Protein AF-A0A7I9ZYL7-F1 (afdb_monomer)

Sequence (49 aa):
MATNPPSGDGHRNGAVRKRSQVFNPKTEQWVKRDKDTGRFIDVKQDGTP

Foldseek 3Di:
DDDDPPPPDPDDPDDDDQWDWDQDPVVLWIFIAGPPPRDTDDIPPVSDD

Structure (mmCIF, N/CA/C/O backbone):
data_AF-A0A7I9ZYL7-F1
#
_entry.id   AF-A0A7I9ZYL7-F1
#
loop_
_atom_site.group_PDB
_atom_site.id
_atom_site.type_symbol
_atom_site.label_atom_id
_atom_site.label_alt_id
_atom_site.label_comp_id
_atom_site.label_asym_id
_atom_site.label_entity_id
_atom_site.label_seq_id
_atom_site.pdbx_PDB_ins_code
_atom_site.Cartn_x
_atom_site.Cartn_y
_atom_site.Cartn_z
_atom_site.occupancy
_atom_site.B_iso_or_equiv
_atom_site.auth_seq_id
_atom_site.auth_comp_id
_atom_site.auth_asym_id
_atom_site.auth_atom_id
_atom_site.pdbx_PDB_model_num
ATOM 1 N N . MET A 1 1 ? 25.617 3.665 -30.289 1.00 46.72 1 MET A N 1
ATOM 2 C CA . MET A 1 1 ? 25.297 2.363 -29.665 1.00 46.72 1 MET A CA 1
ATOM 3 C C . MET A 1 1 ? 24.797 2.631 -28.258 1.00 46.72 1 MET A C 1
ATOM 5 O O . MET A 1 1 ? 25.462 3.376 -27.553 1.00 46.72 1 MET A O 1
ATOM 9 N N . ALA A 1 2 ? 23.629 2.116 -27.874 1.00 38.28 2 ALA A N 1
ATOM 10 C CA . ALA A 1 2 ? 23.122 2.268 -26.512 1.00 38.28 2 ALA A CA 1
ATOM 11 C C . ALA A 1 2 ? 23.683 1.129 -25.651 1.00 38.28 2 ALA A C 1
ATOM 13 O O . ALA A 1 2 ? 23.271 -0.020 -25.788 1.00 38.28 2 ALA A O 1
ATOM 14 N N . THR A 1 3 ? 24.665 1.431 -24.807 1.00 49.22 3 THR A N 1
ATOM 15 C CA . THR A 1 3 ? 25.115 0.527 -23.749 1.00 49.22 3 THR A CA 1
ATOM 16 C C . THR A 1 3 ? 24.058 0.539 -22.652 1.00 49.22 3 THR A C 1
ATOM 18 O O . THR A 1 3 ? 23.843 1.566 -22.017 1.00 49.22 3 THR A O 1
ATOM 21 N N . ASN A 1 4 ? 23.361 -0.582 -22.457 1.00 54.88 4 ASN A N 1
ATOM 22 C CA . ASN A 1 4 ? 22.446 -0.761 -21.333 1.00 54.88 4 ASN A CA 1
ATOM 23 C C . ASN A 1 4 ? 23.286 -1.270 -20.145 1.00 54.88 4 ASN A C 1
ATOM 25 O O . ASN A 1 4 ? 23.666 -2.445 -20.160 1.00 54.88 4 ASN A O 1
ATOM 29 N N . PRO A 1 5 ? 23.681 -0.422 -19.174 1.00 57.28 5 PRO A N 1
ATOM 30 C CA . PRO A 1 5 ? 24.381 -0.902 -17.987 1.00 57.28 5 PRO A CA 1
ATOM 31 C C . PRO A 1 5 ? 23.497 -1.923 -17.254 1.00 57.28 5 PRO A C 1
ATOM 33 O O . PRO A 1 5 ? 22.267 -1.833 -17.344 1.00 57.28 5 PRO A O 1
ATOM 36 N N . PRO A 1 6 ? 24.082 -2.903 -16.541 1.00 59.97 6 PRO A N 1
ATOM 37 C CA . PRO A 1 6 ? 23.291 -3.843 -15.763 1.00 59.97 6 PRO A CA 1
ATOM 38 C C . PRO A 1 6 ? 22.444 -3.028 -14.789 1.00 59.97 6 PRO A C 1
ATOM 40 O O . PRO A 1 6 ? 22.974 -2.190 -14.060 1.00 59.97 6 PRO A O 1
ATOM 43 N N . SER A 1 7 ? 21.127 -3.223 -14.829 1.00 57.84 7 SER A N 1
ATOM 44 C CA . SER A 1 7 ? 20.183 -2.611 -13.898 1.00 57.84 7 SER A CA 1
ATOM 45 C C . SER A 1 7 ? 20.518 -3.105 -12.491 1.00 57.84 7 SER A C 1
ATOM 47 O O . SER A 1 7 ? 20.069 -4.170 -12.070 1.00 57.84 7 SER A O 1
ATOM 49 N N . GLY A 1 8 ? 21.424 -2.383 -11.837 1.00 59.03 8 GLY A N 1
ATOM 50 C CA . GLY A 1 8 ? 22.006 -2.725 -10.554 1.00 59.03 8 GLY A CA 1
ATOM 51 C C . GLY A 1 8 ? 21.046 -2.424 -9.417 1.00 59.03 8 GLY A C 1
ATOM 52 O O . GLY A 1 8 ? 20.384 -1.396 -9.455 1.00 59.03 8 GLY A O 1
ATOM 53 N N . ASP A 1 9 ? 21.075 -3.340 -8.442 1.00 59.69 9 ASP A N 1
ATOM 54 C CA . ASP A 1 9 ? 20.447 -3.376 -7.111 1.00 59.69 9 ASP A CA 1
ATOM 55 C C . ASP A 1 9 ? 19.085 -4.077 -6.941 1.00 59.69 9 ASP A C 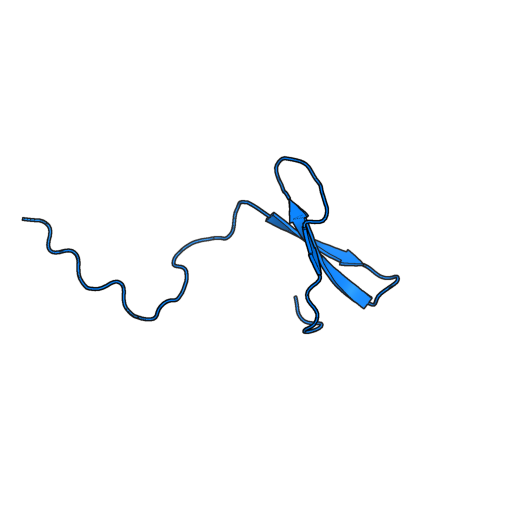1
ATOM 57 O O . ASP A 1 9 ? 18.700 -4.377 -5.814 1.00 59.69 9 ASP A O 1
ATOM 61 N N . GLY A 1 10 ? 18.398 -4.462 -8.021 1.00 59.31 10 GLY A N 1
ATOM 62 C CA . GLY A 1 10 ? 17.137 -5.213 -7.915 1.00 59.31 10 GLY A CA 1
ATOM 63 C C . GLY A 1 10 ? 15.978 -4.409 -7.311 1.00 59.31 10 GLY A C 1
ATOM 64 O O . GLY A 1 10 ? 14.895 -4.959 -7.089 1.00 59.31 10 GLY A O 1
ATOM 65 N N . HIS A 1 11 ? 16.161 -3.106 -7.087 1.00 58.97 11 HIS A N 1
ATOM 66 C CA . HIS A 1 11 ? 15.102 -2.230 -6.624 1.00 58.97 11 HIS A CA 1
ATOM 67 C C . HIS A 1 11 ? 14.295 -1.678 -7.802 1.00 58.97 11 HIS A C 1
ATOM 69 O O . HIS A 1 11 ? 14.769 -1.472 -8.923 1.00 58.97 11 HIS A O 1
ATOM 75 N N . ARG A 1 12 ? 13.000 -1.453 -7.561 1.00 64.94 12 ARG A N 1
ATOM 76 C CA . ARG A 1 12 ? 12.107 -0.895 -8.576 1.00 64.94 12 ARG A CA 1
ATOM 77 C C . ARG A 1 12 ? 12.367 0.605 -8.701 1.00 64.94 12 ARG A C 1
ATOM 79 O O . ARG A 1 12 ? 11.925 1.381 -7.860 1.00 64.94 12 ARG A O 1
ATOM 86 N N . ASN A 1 13 ? 12.975 1.010 -9.808 1.00 56.59 13 ASN A N 1
ATOM 87 C CA . ASN A 1 13 ? 13.090 2.416 -10.178 1.00 56.59 13 ASN A CA 1
ATOM 88 C C . ASN A 1 13 ? 11.755 2.923 -10.750 1.00 56.59 13 ASN A C 1
ATOM 90 O O . ASN A 1 13 ? 11.381 2.596 -11.876 1.00 56.59 13 ASN A O 1
ATOM 94 N N . GLY A 1 14 ? 11.010 3.696 -9.954 1.00 64.88 14 GLY A N 1
ATOM 95 C CA . GLY A 1 14 ? 9.802 4.401 -10.393 1.00 64.88 14 GLY A CA 1
ATOM 96 C C . GLY A 1 14 ? 8.618 4.327 -9.425 1.00 64.88 14 GLY A C 1
ATOM 97 O O . GLY A 1 14 ? 8.475 3.395 -8.635 1.00 64.88 14 GLY A O 1
ATOM 98 N N . ALA A 1 15 ? 7.730 5.322 -9.513 1.00 64.31 15 ALA A N 1
ATOM 99 C CA . ALA A 1 15 ? 6.551 5.422 -8.657 1.00 64.31 15 ALA A CA 1
ATOM 100 C C . ALA A 1 15 ? 5.579 4.246 -8.867 1.00 64.31 15 ALA A C 1
ATOM 102 O O . ALA A 1 15 ? 5.199 3.909 -9.992 1.00 64.31 15 ALA A O 1
ATOM 103 N N . VAL A 1 16 ? 5.104 3.657 -7.771 1.00 67.75 16 VAL A N 1
ATOM 104 C CA . VAL A 1 16 ? 4.045 2.645 -7.799 1.00 67.75 16 VAL A CA 1
ATOM 105 C C . VAL A 1 16 ? 2.711 3.332 -8.105 1.00 67.75 16 VAL A C 1
ATOM 107 O O . VAL A 1 16 ? 2.140 3.992 -7.248 1.00 67.75 16 VAL A O 1
ATOM 110 N N . ARG A 1 17 ? 2.201 3.180 -9.335 1.00 71.31 17 ARG A N 1
ATOM 111 C CA . ARG A 1 17 ? 0.976 3.875 -9.795 1.00 71.31 17 ARG A CA 1
ATOM 112 C C . ARG A 1 17 ? -0.277 2.998 -9.903 1.00 71.31 17 ARG A C 1
ATOM 114 O O . ARG A 1 17 ? -1.370 3.538 -10.033 1.00 71.31 17 ARG A O 1
ATOM 121 N N . LYS A 1 18 ? -0.126 1.669 -9.865 1.00 74.25 18 LYS A N 1
ATOM 122 C CA . LYS A 1 18 ? -1.213 0.700 -10.128 1.00 74.25 18 LYS A CA 1
ATOM 123 C C . LYS A 1 18 ? -1.994 0.249 -8.886 1.00 74.25 18 LYS A C 1
ATOM 125 O O . LYS A 1 18 ? -2.939 -0.516 -9.002 1.00 74.25 18 LYS A O 1
ATOM 130 N N . ARG A 1 19 ? -1.609 0.701 -7.693 1.00 79.19 19 ARG A N 1
ATOM 131 C CA . ARG A 1 19 ? -2.300 0.362 -6.44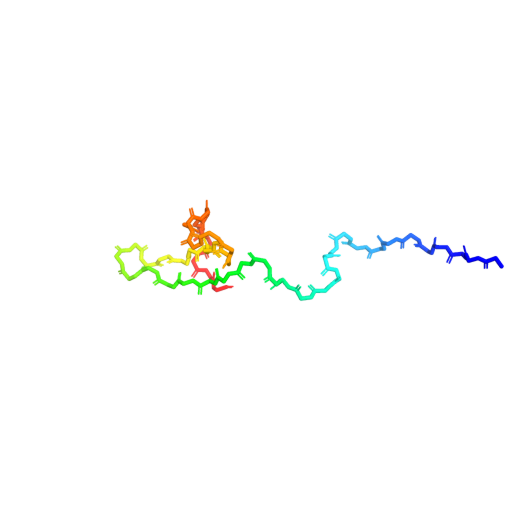2 1.00 79.19 19 ARG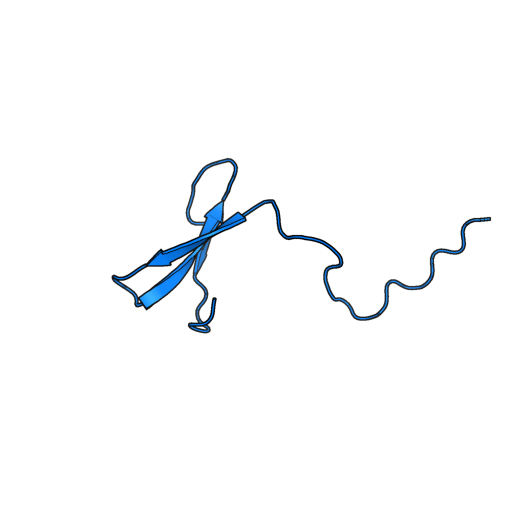 A CA 1
ATOM 132 C C . ARG A 1 19 ? -2.314 1.552 -5.500 1.00 79.19 19 ARG A C 1
ATOM 134 O O . ARG A 1 19 ? -1.367 2.337 -5.503 1.00 79.19 19 ARG A O 1
ATOM 141 N N . SER A 1 20 ? -3.361 1.652 -4.698 1.00 82.44 20 SER A N 1
ATOM 142 C CA . SER A 1 20 ? -3.427 2.537 -3.539 1.00 82.44 20 SER A CA 1
ATOM 143 C C . SER A 1 20 ? -3.369 1.712 -2.260 1.00 82.44 20 SER A C 1
ATOM 145 O O . SER A 1 20 ? -3.560 0.496 -2.271 1.00 82.44 20 SER A O 1
ATOM 147 N N . GLN A 1 21 ? -3.055 2.366 -1.153 1.00 84.69 21 GLN A N 1
ATOM 148 C CA . GLN A 1 21 ? -2.977 1.737 0.154 1.00 84.69 21 GLN A CA 1
ATOM 149 C C . GLN A 1 21 ? -4.030 2.337 1.073 1.00 84.69 21 GLN A C 1
ATOM 151 O O . GLN A 1 21 ? -4.231 3.550 1.080 1.00 84.69 21 GLN A O 1
ATOM 156 N N . VAL A 1 22 ? -4.718 1.474 1.816 1.00 85.50 22 VAL A N 1
ATOM 157 C CA . VAL A 1 22 ? -5.807 1.847 2.719 1.00 85.50 22 VAL A CA 1
ATOM 158 C C . VAL A 1 22 ? -5.597 1.141 4.054 1.00 85.50 22 VAL A C 1
ATOM 160 O O . VAL A 1 22 ? -5.288 -0.050 4.080 1.00 85.50 22 VAL A O 1
ATOM 163 N N . PHE A 1 23 ? -5.750 1.866 5.160 1.00 87.56 23 PHE A N 1
ATOM 164 C CA . PHE A 1 23 ? -5.694 1.285 6.499 1.00 87.56 23 PHE A CA 1
ATOM 165 C C . PHE A 1 23 ? -7.027 0.615 6.842 1.00 87.56 23 PHE A C 1
ATOM 167 O O . PHE A 1 23 ? -8.087 1.227 6.693 1.00 87.56 23 PHE A O 1
ATOM 174 N N . ASN A 1 24 ? -6.980 -0.637 7.298 1.00 85.69 24 ASN A N 1
ATOM 175 C CA . ASN A 1 24 ? -8.142 -1.351 7.808 1.00 85.69 24 ASN A CA 1
ATOM 176 C C . ASN A 1 24 ? -8.154 -1.288 9.346 1.00 85.69 24 ASN A C 1
ATOM 178 O O . ASN A 1 24 ? -7.396 -2.025 9.978 1.00 85.69 24 ASN A O 1
ATOM 182 N N . PRO A 1 25 ? -9.040 -0.485 9.968 1.00 88.75 25 PRO A N 1
ATOM 183 C CA . PRO A 1 25 ? -9.078 -0.326 11.421 1.00 88.75 25 PRO A CA 1
ATOM 184 C C . PRO A 1 25 ? -9.581 -1.571 12.162 1.00 88.75 25 PRO A C 1
ATOM 186 O O . PRO A 1 25 ? -9.410 -1.660 13.368 1.00 88.75 25 PRO A O 1
ATOM 189 N N . LYS A 1 26 ? -10.201 -2.542 11.475 1.00 87.25 26 LYS A N 1
ATOM 190 C CA . LYS A 1 26 ? -10.682 -3.778 12.118 1.00 87.25 26 LYS A CA 1
ATOM 191 C C . LYS A 1 26 ? -9.569 -4.783 12.387 1.00 87.25 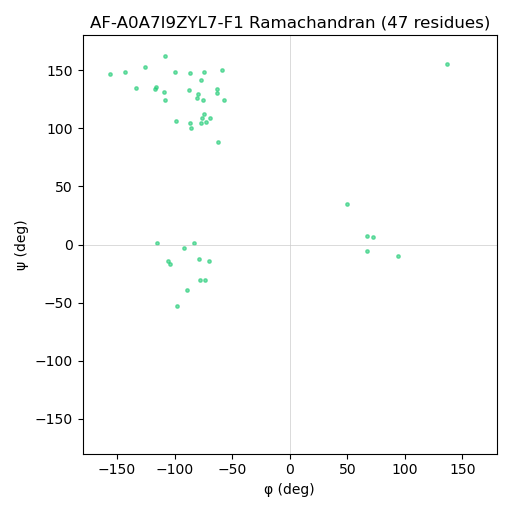26 LYS A C 1
ATOM 193 O O . LYS A 1 26 ? -9.688 -5.591 13.297 1.00 87.25 26 LYS A O 1
ATOM 198 N N . THR A 1 27 ? -8.542 -4.779 11.545 1.00 85.81 27 THR A N 1
ATOM 199 C CA . THR A 1 27 ? -7.410 -5.713 11.625 1.00 85.81 27 THR A CA 1
ATOM 200 C C . THR A 1 27 ? -6.101 -4.995 11.922 1.00 85.81 27 THR A C 1
ATOM 202 O O . THR A 1 27 ? -5.060 -5.642 11.922 1.00 85.81 27 THR A O 1
ATOM 205 N N . GLU A 1 28 ? -6.157 -3.669 12.087 1.00 86.31 28 GLU A N 1
ATOM 206 C CA . GLU A 1 28 ? -5.017 -2.768 12.289 1.00 86.31 28 GLU A CA 1
ATOM 207 C C . GLU A 1 28 ? -3.900 -2.969 11.253 1.00 86.31 28 GLU A C 1
ATOM 209 O O . GLU A 1 28 ? -2.713 -2.839 11.536 1.00 86.31 28 GLU A O 1
ATOM 214 N N . GLN A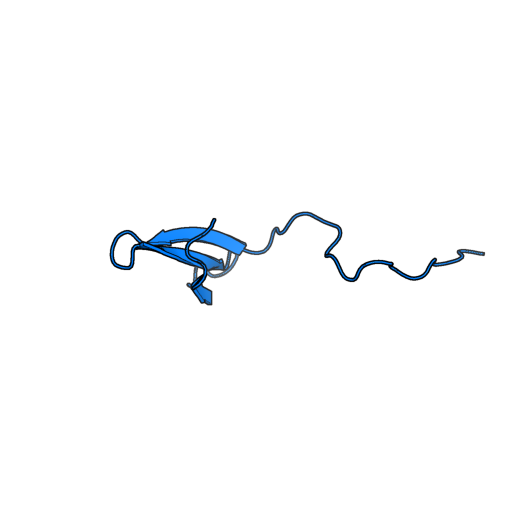 1 29 ? -4.288 -3.297 10.017 1.00 86.31 29 GLN A N 1
ATOM 215 C CA . GLN A 1 29 ? -3.363 -3.656 8.943 1.00 86.31 29 GLN A CA 1
ATOM 216 C C . GLN A 1 29 ? -3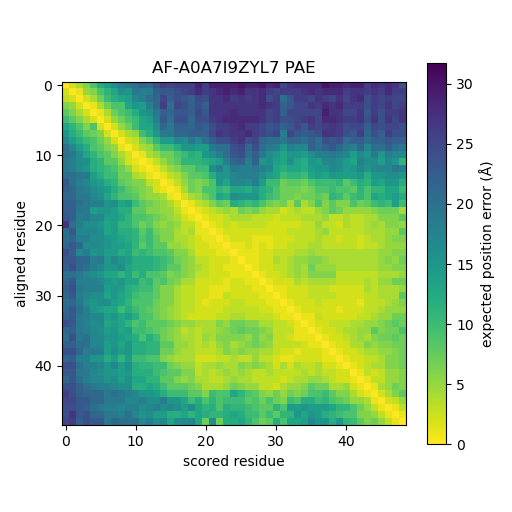.583 -2.796 7.710 1.00 86.31 29 GLN A C 1
ATOM 218 O O . GLN A 1 29 ? -4.688 -2.333 7.413 1.00 86.31 29 GLN A O 1
ATOM 223 N N . TRP A 1 30 ? -2.511 -2.629 6.947 1.00 86.06 30 TRP A N 1
ATOM 224 C CA . TRP A 1 30 ? -2.559 -1.932 5.678 1.00 86.06 30 TRP A CA 1
ATOM 225 C C . TRP A 1 30 ? -2.921 -2.881 4.544 1.00 86.06 30 TRP A C 1
ATOM 227 O O . TRP A 1 30 ? -2.333 -3.947 4.386 1.00 86.06 30 TRP A O 1
ATOM 237 N N . VAL A 1 31 ? -3.863 -2.469 3.704 1.00 87.75 31 VAL A N 1
ATOM 238 C CA . VAL A 1 31 ? -4.336 -3.260 2.570 1.00 87.75 31 VAL A CA 1
ATOM 239 C C . VAL A 1 31 ? -4.030 -2.527 1.272 1.00 87.75 31 VAL A C 1
ATOM 241 O O . VAL A 1 31 ? -4.287 -1.329 1.127 1.00 87.75 31 VAL A O 1
ATOM 244 N N . LYS A 1 32 ? -3.484 -3.259 0.302 1.00 88.94 32 LYS A N 1
ATOM 245 C CA . LYS A 1 32 ? -3.290 -2.792 -1.071 1.00 88.94 32 LYS A CA 1
ATOM 246 C C . LYS A 1 32 ? -4.612 -2.934 -1.819 1.00 88.94 32 LYS A C 1
ATOM 248 O O . LYS A 1 32 ? -5.183 -4.023 -1.890 1.00 88.94 32 LYS A O 1
ATOM 253 N N . ARG A 1 33 ? -5.072 -1.839 -2.412 1.00 87.88 33 ARG A N 1
ATOM 254 C CA . ARG A 1 33 ? -6.259 -1.777 -3.261 1.00 87.88 33 ARG A CA 1
ATOM 255 C C . ARG A 1 33 ? -5.844 -1.561 -4.710 1.00 87.88 33 ARG A C 1
ATOM 257 O O . ARG A 1 33 ? -5.034 -0.683 -5.011 1.00 87.88 33 ARG A O 1
ATOM 264 N N . ASP A 1 34 ? -6.400 -2.367 -5.600 1.00 84.44 34 ASP A N 1
ATOM 265 C CA . ASP A 1 34 ? -6.237 -2.211 -7.038 1.00 84.44 34 ASP A CA 1
ATOM 266 C C . ASP A 1 34 ? -6.846 -0.881 -7.489 1.00 84.44 34 ASP A C 1
ATOM 268 O O . ASP A 1 34 ? -7.978 -0.560 -7.119 1.00 84.44 34 ASP A O 1
ATOM 272 N N . LYS A 1 35 ? -6.101 -0.085 -8.261 1.00 80.94 35 LYS A N 1
ATOM 273 C CA . LYS A 1 35 ? -6.583 1.239 -8.673 1.00 80.94 35 LYS A CA 1
ATOM 274 C C . LYS A 1 35 ? -7.674 1.153 -9.746 1.00 80.94 35 LYS A C 1
ATOM 276 O O . LYS A 1 35 ? -8.543 2.020 -9.774 1.00 80.94 35 LYS A O 1
ATOM 281 N N . ASP A 1 36 ? -7.636 0.123 -10.586 1.00 83.19 36 ASP A N 1
ATOM 282 C CA . ASP A 1 36 ? -8.472 0.025 -11.784 1.00 83.19 36 ASP A CA 1
ATOM 283 C C . ASP A 1 36 ? -9.814 -0.663 -11.481 1.00 83.19 36 ASP A C 1
ATOM 285 O O . ASP A 1 36 ? -10.868 -0.241 -11.947 1.00 83.19 36 ASP A O 1
ATOM 289 N N . THR A 1 37 ? -9.791 -1.697 -10.639 1.00 85.75 37 THR A N 1
ATOM 290 C CA . THR A 1 37 ? -10.964 -2.494 -10.243 1.00 85.75 37 THR A CA 1
ATOM 291 C C . THR A 1 37 ? -11.472 -2.170 -8.840 1.00 85.75 37 THR A C 1
ATOM 293 O O . THR A 1 37 ? -12.584 -2.553 -8.478 1.00 85.75 37 THR A O 1
ATOM 296 N N . GLY A 1 38 ? -10.662 -1.5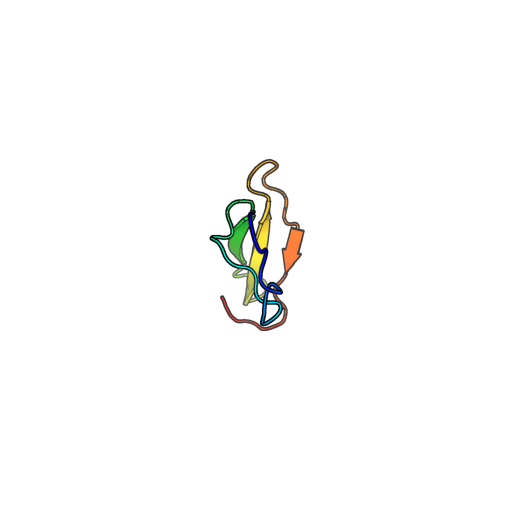04 -8.009 1.00 81.94 38 GLY A N 1
ATOM 297 C CA . GLY A 1 38 ? -11.006 -1.183 -6.627 1.00 81.94 38 GLY A CA 1
ATOM 298 C C . GLY A 1 38 ? -10.990 -2.374 -5.664 1.00 81.94 38 GLY A C 1
ATOM 299 O O . GLY A 1 38 ? -11.390 -2.197 -4.511 1.00 81.94 38 GLY A O 1
ATOM 300 N N . ARG A 1 39 ? -10.552 -3.560 -6.102 1.00 85.69 39 ARG A N 1
ATOM 301 C CA . ARG A 1 39 ? -10.501 -4.781 -5.285 1.00 85.69 39 ARG A CA 1
ATOM 302 C C . ARG A 1 39 ? -9.355 -4.735 -4.276 1.00 85.69 39 ARG A C 1
ATOM 304 O O . ARG A 1 39 ? -8.301 -4.165 -4.552 1.00 85.69 39 ARG A O 1
ATOM 311 N N . PHE A 1 40 ? -9.540 -5.361 -3.117 1.00 86.56 40 PHE A N 1
ATOM 312 C CA . PHE A 1 40 ? -8.443 -5.605 -2.181 1.00 86.56 40 PHE A CA 1
ATOM 313 C C . PHE A 1 40 ? -7.584 -6.750 -2.713 1.00 86.56 40 PHE A C 1
ATOM 315 O O . PHE A 1 40 ? -8.111 -7.814 -3.028 1.00 86.56 40 PHE A O 1
ATOM 322 N N . ILE A 1 41 ? -6.286 -6.504 -2.871 1.00 85.06 41 ILE A N 1
ATOM 323 C CA . ILE A 1 41 ? -5.360 -7.467 -3.474 1.00 85.06 41 ILE A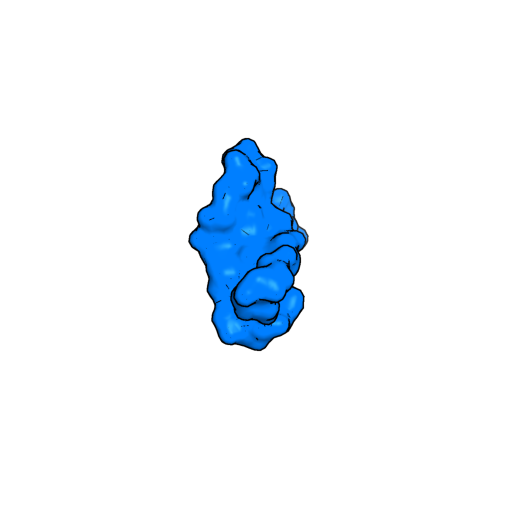 CA 1
ATOM 324 C C . ILE A 1 41 ? -4.626 -8.235 -2.382 1.00 85.06 41 ILE A C 1
ATOM 326 O O . ILE A 1 41 ? -4.577 -9.457 -2.409 1.00 85.06 41 ILE A O 1
ATOM 330 N N . ASP A 1 42 ? -4.012 -7.505 -1.454 1.00 83.06 42 ASP A N 1
ATOM 331 C CA . ASP A 1 42 ? -3.045 -8.080 -0.530 1.00 83.06 42 ASP A CA 1
ATOM 332 C C . ASP A 1 42 ? -2.941 -7.236 0.741 1.00 83.06 42 ASP A C 1
ATOM 334 O O . ASP A 1 42 ? -3.075 -6.007 0.697 1.00 83.06 42 ASP A O 1
ATOM 338 N N . VAL A 1 43 ? -2.698 -7.902 1.864 1.00 81.31 43 VAL A N 1
ATOM 339 C CA . VAL A 1 43 ? -2.610 -7.294 3.190 1.00 81.31 43 VAL A CA 1
ATOM 340 C C . VAL A 1 43 ? -1.156 -7.308 3.635 1.00 81.31 43 VAL A C 1
ATOM 342 O O . VAL A 1 43 ? -0.513 -8.353 3.683 1.00 81.31 43 VAL A O 1
ATOM 345 N N . LYS A 1 44 ? -0.630 -6.134 3.975 1.00 76.19 44 LYS A N 1
ATOM 346 C CA . LYS A 1 44 ? 0.695 -5.989 4.569 1.00 76.19 44 LYS A CA 1
ATOM 347 C C . LYS A 1 44 ? 0.684 -6.562 5.987 1.00 76.19 44 LYS A C 1
ATOM 349 O O . LYS A 1 44 ? 0.087 -5.984 6.892 1.00 76.19 44 LYS A O 1
ATOM 354 N N . GLN A 1 45 ? 1.355 -7.699 6.152 1.00 72.62 45 GLN A N 1
ATOM 355 C CA . GLN A 1 45 ? 1.524 -8.384 7.438 1.00 72.62 45 GLN A CA 1
ATOM 356 C C . GLN A 1 45 ? 2.613 -7.744 8.317 1.00 72.62 45 GLN A C 1
ATOM 358 O O . GLN A 1 45 ? 2.709 -8.055 9.497 1.00 72.62 45 GLN A O 1
ATOM 363 N N . ASP A 1 46 ? 3.430 -6.846 7.761 1.00 74.56 46 ASP A N 1
ATOM 364 C CA . ASP A 1 46 ? 4.522 -6.156 8.457 1.00 74.56 46 ASP A CA 1
ATOM 365 C C . ASP A 1 46 ? 4.058 -4.925 9.257 1.00 74.56 46 ASP A C 1
ATOM 367 O O . ASP A 1 46 ? 4.883 -4.245 9.860 1.00 74.56 46 ASP A O 1
ATOM 371 N N . GLY A 1 47 ? 2.754 -4.616 9.268 1.00 60.53 47 GLY A N 1
ATOM 372 C CA . GLY A 1 47 ? 2.151 -3.540 10.070 1.00 60.53 47 GLY A CA 1
ATOM 373 C C . GLY A 1 47 ? 2.555 -2.115 9.666 1.00 60.53 47 GLY A C 1
ATOM 374 O O . GLY A 1 47 ? 2.000 -1.145 10.182 1.00 60.53 47 GLY A O 1
ATOM 375 N N . THR A 1 48 ? 3.479 -1.959 8.718 1.00 65.56 48 THR A N 1
ATOM 376 C CA . THR A 1 48 ? 4.009 -0.659 8.299 1.00 65.56 48 THR A CA 1
ATOM 377 C C . THR A 1 48 ? 3.341 -0.155 7.012 1.00 65.56 48 THR A C 1
ATOM 379 O O . THR A 1 48 ? 2.928 -0.959 6.167 1.00 65.56 48 THR A O 1
ATOM 382 N N . PRO A 1 49 ? 3.197 1.174 6.839 1.00 63.09 49 PRO A N 1
ATOM 383 C CA . PRO A 1 49 ? 2.713 1.763 5.596 1.00 63.09 49 PRO A CA 1
ATOM 384 C C . PRO A 1 49 ? 3.637 1.443 4.415 1.00 63.09 49 PRO A C 1
ATOM 386 O O . PRO A 1 49 ? 4.867 1.348 4.565 1.00 63.09 49 PRO A O 1
#

Secondary structure (DSSP, 8-state):
-------TTS---S---SEEEEEETTTTEEEEEETTT--EEEEETT---

Organism: NCBI:txid85831

Nearest PDB structures (foldseek):
  6cmk-assembly1_B  TM=5.609E-01  e=9.941E-01  Citrobacter koseri ATCC BAA-895
  6n01-assembly4_D  TM=5.731E-01  e=1.693E+00  Citrobacter koseri ATCC BAA-895
  2g2k-assembly1_A  TM=5.838E-01  e=1.482E+00  Homo sapiens
  5v1d-assembly2_C  TM=5.838E-01  e=3.763E+00  Bos taurus
  8rap-assembly1_M  TM=4.952E-01  e=3.520E+00  Saccharomyces cerevisiae

Radius of gyration: 15.83 Å; Cα contacts (8 Å, |Δi|>4): 57; chains: 1; bounding box: 36×14×42 Å

Mean predicted aligned error: 10.86 Å

Solvent-accessible surface area (backbone atoms only — not comparable to full-atom values): 3407 Å² total; per-resid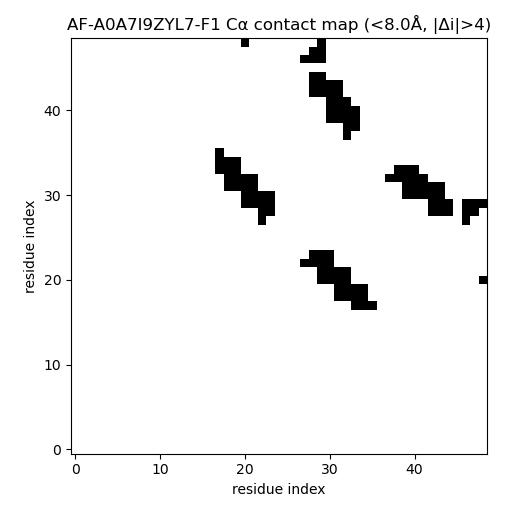ue (Å²): 134,88,82,78,71,79,83,77,86,83,68,83,89,70,84,81,78,68,50,46,78,45,79,38,83,90,75,68,28,34,31,36,25,35,63,88,80,64,46,80,76,50,68,45,86,81,64,59,133

pLDDT: mean 73.59, std 13.43, range [38.28, 88.94]